Protein 4KOQ (pdb70)

GO terms:
  GO:0003677 DNA binding (F, IDA)
  GO:0003729 mRNA binding (F, IDA)
  GO:0009507 chloroplast (C, IDA)
  GO:0006952 defense response (P, TAS)
  GO:0042644 chloroplast nucleoid (C, HDA)
  GO:0003729 mRNA binding (F, HDA)
  GO:0005739 mitochondrion (C, HDA)
  GO:0009507 chloroplast (C, HDA)
  GO:0009570 chloroplast stroma (C, HDA)
  GO:0006281 DNA repair (P, IMP)
  GO:0009863 salicylic acid mediated signaling pathway (P, IDA)

B-factor: mean 42.88, std 22.96, range [15.17, 130.81]

Secondary structure (DSSP, 8-state):
-------EEEE-SSEEEEEEEE--EEEE-TTS-EEEEE--EEEEEEEEEEETTEE-GGG-EEEEE-HHHHHHHHT--TT--EEEEE-TTSSSTTTTSEEEEEEEEE-TTSSEEEEEEEEEETTTTEEEEEEEEEEHHHHHHHHHHHHHHHHHHTTHHHHHTTHHHHTT-

InterPro domains:
  IPR009044 ssDNA-binding transcriptional regulator [G3DSA:2.30.31.10] (77-256)
  IPR009044 ssDNA-binding transcriptional regulator [SSF54447] (82-268)
  IPR013742 Whirly transcription factor [PF08536] (91-226)
  IPR013742 Whirly transcription factor [PTHR31745] (55-268)

Sequence (169 aa):
SPRFYVGHSIYKGKAALTIEPRAPEFVALESGAFKLTKEGFLLLQFAPAAGVRQYDWSRKQVFSLSVTEIGNLVSLGPRESCEFFHDPFKGKGDEGKVRKVLKVEPLPDGSGRFFNLSVQNKLLNVDESVYIPITKAEFAVLISAFNFVLPHLIGWSAFANSIKAAALE

CATH classification: 2.30.31.10

Structure (mmCIF, N/CA/C/O backbone):
data_4KOQ
#
_entry.id   4KOQ
#
_cell.length_a   80.600
_cell.length_b   80.600
_cell.length_c   63.622
_cell.angle_alpha   90.000
_cell.angle_beta   90.000
_cell.angle_gamma   90.000
#
_symmetry.space_group_name_H-M   'P 4 21 2'
#
loop_
_entity.id
_entity.type
_entity.pdbx_description
1 polymer 'Single-stranded DNA-binding protein WHY3, chloroplastic'
2 non-polymer 'PHOSPHATE ION'
3 water water
#
loop_
_atom_site.group_PDB
_atom_site.id
_atom_site.type_symbol
_atom_site.label_atom_id
_atom_site.label_alt_id
_atom_site.label_comp_id
_atom_site.label_asym_id
_atom_site.label_entity_id
_atom_site.label_seq_id
_atom_site.pdbx_PDB_ins_code
_atom_site.Cartn_x
_atom_site.Cartn_y
_atom_site.Cartn_z
_atom_site.occupancy
_atom_site.B_iso_or_equiv
_atom_site.auth_seq_id
_atom_site.auth_comp_id
_atom_site.auth_asym_id
_atom_site.auth_atom_id
_atom_site.pdbx_PDB_model_num
ATOM 1 N N . SER A 1 6 ? 8.078 -32.238 6.610 1.00 99.24 82 SER A N 1
ATOM 2 C CA . SER A 1 6 ? 8.179 -31.151 5.642 1.00 96.54 82 SER A CA 1
ATOM 3 C C . SER A 1 6 ? 9.635 -30.798 5.331 1.00 91.67 82 SER A C 1
ATOM 4 O O . SER A 1 6 ? 9.974 -29.619 5.199 1.00 88.58 82 SER A O 1
ATOM 11 N N . PRO A 1 7 ? 10.505 -31.818 5.219 1.00 89.55 83 PRO A N 1
ATOM 12 C CA . PRO A 1 7 ? 11.899 -31.529 4.861 1.00 85.66 83 PRO A CA 1
ATOM 13 C C . PRO A 1 7 ? 12.040 -31.075 3.408 1.00 77.52 83 PRO A C 1
ATOM 14 O O . PRO A 1 7 ? 11.286 -31.508 2.541 1.00 78.91 83 PRO A O 1
ATOM 25 N N . ARG A 1 8 ? 12.998 -30.192 3.162 1.00 69.19 84 ARG A N 1
ATOM 26 C CA . ARG A 1 8 ? 13.277 -29.702 1.822 1.00 67.21 84 ARG A CA 1
ATOM 27 C C . ARG A 1 8 ? 13.966 -30.791 1.000 1.00 61.33 84 ARG A C 1
ATOM 28 O O . ARG A 1 8 ? 14.842 -31.490 1.506 1.00 51.94 84 ARG A O 1
ATOM 49 N N . PHE A 1 9 ? 13.554 -30.931 -0.261 1.00 61.23 85 PHE A N 1
ATOM 50 C CA . PHE A 1 9 ? 14.168 -31.884 -1.191 1.00 53.79 85 PHE A CA 1
ATOM 51 C C . PHE A 1 9 ? 14.718 -31.166 -2.436 1.00 44.70 85 PHE A C 1
ATOM 52 O O . PHE A 1 9 ? 13.986 -30.490 -3.156 1.00 48.87 85 PHE A O 1
ATOM 69 N N . TYR A 1 10 ? 16.015 -31.313 -2.671 1.00 33.42 86 TYR A N 1
ATOM 70 C CA . TYR A 1 10 ? 16.655 -30.798 -3.870 1.00 42.07 86 TYR A CA 1
ATOM 71 C C . TYR A 1 10 ? 16.712 -31.927 -4.881 1.00 34.46 86 TYR A C 1
ATOM 72 O O . TYR A 1 10 ? 17.486 -32.881 -4.711 1.00 30.39 86 TYR A O 1
ATOM 90 N N . VAL A 1 11 ? 15.916 -31.792 -5.931 1.00 32.31 87 VAL A N 1
ATOM 91 C CA . VAL A 1 11 ? 15.746 -32.889 -6.894 1.00 28.16 87 VAL A CA 1
ATOM 92 C C . VAL A 1 11 ? 15.810 -32.373 -8.334 1.00 29.50 87 VAL A C 1
ATOM 93 O O . VAL A 1 11 ? 15.077 -32.836 -9.213 1.00 28.10 87 VAL A O 1
ATOM 106 N N . GLY A 1 12 ? 16.701 -31.413 -8.580 1.00 28.01 88 GLY A N 1
ATOM 107 C CA . GLY A 1 12 ? 16.949 -30.949 -9.932 1.00 28.50 88 GLY A CA 1
ATOM 108 C C . GLY A 1 12 ? 17.284 -32.097 -10.875 1.00 21.54 88 GLY A C 1
ATOM 109 O O . GLY A 1 12 ? 18.003 -33.025 -10.538 1.00 25.00 88 GLY A O 1
ATOM 113 N N . HIS A 1 13 ? 16.700 -32.051 -12.059 1.00 20.72 89 HIS A N 1
ATOM 114 C CA . HIS A 1 13 ? 17.011 -33.016 -13.082 1.00 20.25 89 HIS A CA 1
ATOM 115 C C . HIS A 1 13 ? 17.983 -32.349 -14.045 1.00 21.48 89 HIS A C 1
ATOM 116 O O . HIS A 1 13 ? 17.683 -31.307 -14.594 1.00 19.90 89 HIS A O 1
ATOM 130 N N . SER A 1 14 ? 19.158 -32.951 -14.218 1.00 19.84 90 SER A N 1
ATOM 131 C CA . SER A 1 14 ? 20.204 -32.378 -15.065 1.00 24.19 90 SER A CA 1
ATOM 132 C C . SER A 1 14 ? 20.569 -33.146 -16.346 1.00 25.82 90 SER A C 1
ATOM 133 O O . SER A 1 14 ? 20.554 -34.369 -16.404 1.00 24.85 90 SER A O 1
ATOM 141 N N . ILE A 1 15 ? 20.981 -32.377 -17.343 1.00 19.70 91 ILE A N 1
ATOM 142 C CA . ILE A 1 15 ? 21.484 -32.876 -18.601 1.00 22.60 91 ILE A CA 1
ATOM 143 C C . ILE A 1 15 ? 22.818 -32.217 -18.807 1.00 23.17 91 ILE A C 1
ATOM 144 O O . ILE A 1 15 ? 22.903 -30.988 -18.814 1.00 20.82 91 ILE A O 1
ATOM 160 N N . TYR A 1 16 ? 23.857 -33.034 -18.944 1.00 19.60 92 TYR A N 1
ATOM 161 C CA . TYR A 1 16 ? 25.218 -32.540 -19.058 1.00 23.25 92 TYR A CA 1
ATOM 162 C C . TYR A 1 16 ? 25.766 -32.818 -20.442 1.00 23.50 92 TYR A C 1
ATOM 163 O O . TYR A 1 16 ? 25.789 -33.959 -20.888 1.00 24.92 92 TYR A O 1
ATOM 181 N N . LYS A 1 17 ? 26.167 -31.772 -21.155 1.00 23.36 93 LYS A N 1
ATOM 182 C CA . LYS A 1 17 ? 26.681 -31.966 -22.475 1.00 20.81 93 LYS A CA 1
ATOM 183 C C . LYS A 1 17 ? 28.070 -31.352 -22.606 1.00 24.51 93 LYS A C 1
ATOM 184 O O . LYS A 1 17 ? 28.618 -30.789 -21.651 1.00 25.68 93 LYS A O 1
ATOM 203 N N . GLY A 1 18 ? 28.615 -31.432 -23.814 1.00 31.27 94 GLY A N 1
ATOM 204 C CA . GLY A 1 18 ? 29.981 -31.021 -24.056 1.00 36.17 94 GLY A CA 1
ATOM 205 C C . GLY A 1 18 ? 30.293 -29.575 -23.750 1.00 34.21 94 GLY A C 1
ATOM 206 O O . GLY A 1 18 ? 31.356 -29.270 -23.208 1.00 34.27 94 GLY A O 1
ATOM 210 N N . LYS A 1 19 ? 29.366 -28.684 -24.090 1.00 28.66 95 LYS A N 1
ATOM 211 C CA . LYS A 1 19 ? 29.581 -27.250 -24.016 1.00 29.72 95 LYS A CA 1
ATOM 212 C C . LYS A 1 19 ? 28.683 -26.565 -23.001 1.00 29.67 95 LYS A C 1
ATOM 213 O O . LYS A 1 19 ? 28.830 -25.386 -22.755 1.00 24.89 95 LYS A O 1
ATOM 232 N N . ALA A 1 20 ? 27.725 -27.295 -22.435 1.00 25.30 96 ALA A N 1
ATOM 233 C CA . ALA A 1 20 ? 26.722 -26.676 -21.555 1.00 24.46 96 ALA A CA 1
ATOM 234 C C . ALA A 1 20 ? 26.038 -27.756 -20.730 1.00 19.67 96 ALA A C 1
ATOM 235 O O . ALA A 1 20 ? 26.090 -28.916 -21.097 1.00 20.60 96 ALA A O 1
ATOM 242 N N . ALA A 1 21 ? 25.466 -27.330 -19.611 1.00 22.00 97 ALA A N 1
ATOM 243 C CA . ALA A 1 21 ? 24.615 -28.115 -18.752 1.00 23.48 97 ALA A CA 1
ATOM 244 C C . ALA A 1 21 ? 23.276 -27.392 -18.552 1.00 19.67 97 ALA A C 1
ATOM 245 O O . ALA A 1 21 ? 23.205 -26.165 -18.604 1.00 21.51 97 ALA A O 1
ATOM 252 N N . LEU A 1 22 ? 22.235 -28.165 -18.283 1.00 19.05 98 LEU A N 1
ATOM 253 C CA . LEU A 1 22 ? 20.905 -27.649 -17.971 1.00 17.83 98 LEU A CA 1
ATOM 254 C C . LEU A 1 22 ? 20.373 -28.410 -16.755 1.00 18.63 98 LEU A C 1
ATOM 255 O O . LEU A 1 22 ? 20.414 -29.633 -16.740 1.00 21.75 98 LEU A O 1
ATOM 271 N N . THR A 1 23 ? 19.904 -27.701 -15.749 1.00 19.20 99 THR A N 1
ATOM 272 C CA . THR A 1 23 ? 19.232 -28.331 -14.628 1.00 21.74 99 THR A CA 1
ATOM 273 C C . THR A 1 23 ? 17.831 -27.745 -14.518 1.00 20.51 99 THR A C 1
ATOM 274 O O . THR A 1 23 ? 17.621 -26.555 -14.721 1.00 22.31 99 THR A O 1
ATOM 285 N N . ILE A 1 24 ? 16.864 -28.606 -14.232 1.00 19.61 100 ILE A N 1
ATOM 286 C CA . ILE A 1 24 ? 15.452 -28.254 -14.168 1.00 21.48 100 ILE A CA 1
ATOM 287 C C . ILE A 1 24 ? 14.902 -28.640 -12.810 1.00 21.35 100 ILE A C 1
ATOM 288 O O . ILE A 1 24 ? 14.948 -29.813 -12.426 1.00 21.81 100 ILE A O 1
ATOM 304 N N . GLU A 1 25 ? 14.401 -27.640 -12.098 1.00 22.07 101 GLU A N 1
ATOM 305 C CA . GLU A 1 25 ? 13.891 -27.820 -10.726 1.00 27.81 101 GLU A CA 1
ATOM 306 C C . GLU A 1 25 ? 12.446 -27.382 -10.587 1.00 21.35 101 GLU A C 1
ATOM 307 O O . GLU A 1 25 ? 12.077 -26.275 -10.935 1.00 24.50 101 GLU A O 1
ATOM 319 N N . PRO A 1 26 ? 11.608 -28.246 -10.035 1.00 19.34 102 PRO A N 1
ATOM 320 C CA . PRO A 1 26 ? 10.240 -27.780 -9.847 1.00 20.74 102 PRO A CA 1
ATOM 321 C C . PRO A 1 26 ? 10.103 -26.834 -8.647 1.00 25.08 102 PRO A C 1
ATOM 322 O O . PRO A 1 26 ? 10.879 -26.890 -7.682 1.00 25.63 102 PRO A O 1
ATOM 333 N N . ARG A 1 27 ? 9.110 -25.966 -8.738 1.00 23.57 103 ARG A N 1
ATOM 334 C CA . ARG A 1 27 ? 8.784 -24.993 -7.693 1.00 28.54 103 ARG A CA 1
ATOM 335 C C . ARG A 1 27 ? 7.291 -25.063 -7.432 1.00 25.34 103 ARG A C 1
ATOM 336 O O . ARG A 1 27 ? 6.481 -25.035 -8.362 1.00 21.41 103 ARG A O 1
ATOM 357 N N . ALA A 1 28 ? 6.920 -25.139 -6.157 1.00 26.23 104 ALA A N 1
ATOM 358 C CA . ALA A 1 28 ? 5.546 -25.435 -5.768 1.00 25.73 104 ALA A CA 1
ATOM 359 C C . ALA A 1 28 ? 4.625 -24.249 -5.985 1.00 25.05 104 ALA A C 1
ATOM 360 O O . ALA A 1 28 ? 5.078 -23.120 -5.975 1.00 27.62 104 ALA A O 1
ATOM 367 N N . PRO A 1 29 ? 3.319 -24.499 -6.134 1.00 23.79 105 PRO A N 1
ATOM 368 C CA . PRO A 1 29 ? 2.415 -23.358 -6.094 1.00 25.20 105 PRO A CA 1
ATOM 369 C C . PRO A 1 29 ? 2.423 -22.679 -4.710 1.00 33.50 105 PRO A C 1
ATOM 370 O O . PRO A 1 29 ? 2.908 -23.279 -3.754 1.00 31.96 105 PRO A O 1
ATOM 381 N N . GLU A 1 30 ? 1.908 -21.451 -4.648 1.00 34.65 106 GLU A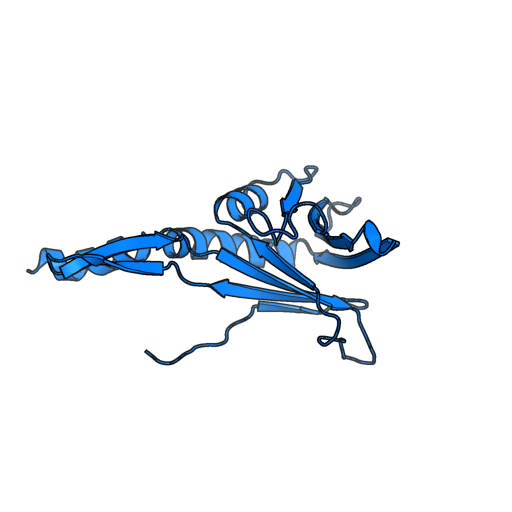 N 1
ATOM 382 C CA . GLU A 1 30 ? 1.780 -20.711 -3.397 1.00 38.31 106 GLU A CA 1
ATOM 383 C C . GLU A 1 30 ? 0.317 -20.617 -3.015 1.00 38.16 106 GLU A C 1
ATOM 384 O O . GLU A 1 30 ? -0.553 -20.479 -3.871 1.00 31.95 106 GLU A O 1
ATOM 396 N N . PHE A 1 31 ? 0.064 -20.713 -1.712 1.00 34.83 107 PHE A N 1
ATOM 397 C CA . PHE A 1 31 ? -1.279 -20.696 -1.176 1.00 34.72 107 PHE A CA 1
ATOM 398 C C . PHE A 1 31 ? -1.374 -19.599 -0.121 1.00 45.39 107 PHE A C 1
ATOM 399 O O . PHE A 1 31 ? -0.359 -19.158 0.414 1.00 43.30 107 PHE A O 1
ATOM 416 N N . VAL A 1 32 ? -2.585 -19.153 0.170 1.00 45.91 108 VAL A N 1
ATOM 417 C CA . VAL A 1 32 ? -2.797 -18.324 1.351 1.00 50.79 108 VAL A CA 1
ATOM 418 C C . VAL A 1 32 ? -3.884 -18.961 2.191 1.00 50.95 108 VAL A C 1
ATOM 419 O O . VAL A 1 32 ? -4.748 -19.655 1.668 1.00 40.86 108 VAL A O 1
ATOM 432 N N . ALA A 1 33 ? -3.827 -18.746 3.501 1.00 54.17 109 ALA A N 1
ATOM 433 C CA . ALA A 1 33 ? -4.838 -19.298 4.395 1.00 56.71 109 ALA A CA 1
ATOM 434 C C . ALA A 1 33 ? -6.008 -18.332 4.484 1.00 49.21 109 ALA A C 1
ATOM 435 O O . ALA A 1 33 ? -5.812 -17.146 4.731 1.00 60.77 109 ALA A O 1
ATOM 442 N N . LEU A 1 34 ? -7.222 -18.829 4.253 1.00 52.65 110 LEU A N 1
ATOM 443 C CA . LEU A 1 34 ? -8.422 -18.004 4.396 1.00 59.63 110 LEU A CA 1
ATOM 444 C C . LEU A 1 34 ? -8.929 -18.040 5.843 1.00 58.92 110 LEU A C 1
ATOM 445 O O . LEU A 1 34 ? -8.531 -18.907 6.627 1.00 53.50 110 LEU A O 1
ATOM 461 N N . GLU A 1 35 ? -9.805 -17.102 6.193 1.00 64.13 111 GLU A N 1
ATOM 462 C CA . GLU A 1 35 ? -10.323 -17.023 7.561 1.00 64.46 111 GLU A CA 1
ATOM 463 C C . GLU A 1 35 ? -10.968 -18.335 7.978 1.00 53.30 111 GLU A C 1
ATOM 464 O O . GLU A 1 35 ? -10.764 -18.807 9.095 1.00 53.68 111 GLU A O 1
ATOM 476 N N . SER A 1 36 ? -11.733 -18.922 7.064 1.00 61.14 112 SER A N 1
ATOM 477 C CA . SER A 1 36 ? -12.403 -20.195 7.302 1.00 54.74 112 SER A CA 1
ATOM 478 C C . SER A 1 36 ? -11.427 -21.337 7.556 1.00 57.02 112 SER A C 1
ATOM 479 O O . SER A 1 36 ? -11.813 -22.374 8.097 1.00 58.04 112 SER A O 1
ATOM 487 N N . GLY A 1 37 ? -10.172 -21.166 7.150 1.00 53.89 113 GLY A N 1
ATOM 488 C CA . GLY A 1 37 ? -9.173 -22.203 7.338 1.00 55.42 113 GLY A CA 1
ATOM 489 C C . GLY A 1 37 ? -8.865 -22.969 6.062 1.00 53.70 113 GLY A C 1
ATOM 490 O O . GLY A 1 37 ? -7.910 -23.744 6.006 1.00 62.00 113 GLY A O 1
ATOM 494 N N . ALA A 1 38 ? -9.698 -22.773 5.048 1.00 56.79 114 ALA A N 1
ATOM 495 C CA . ALA A 1 38 ? -9.410 -23.256 3.707 1.00 60.69 114 ALA A CA 1
ATOM 496 C C . ALA A 1 38 ? -8.165 -22.539 3.187 1.00 53.70 114 ALA A C 1
ATOM 497 O O . ALA A 1 38 ? -7.780 -21.492 3.708 1.00 51.32 114 ALA A O 1
ATOM 504 N N . PHE A 1 39 ? -7.547 -23.096 2.150 1.00 53.77 115 PHE A N 1
ATOM 505 C CA . PHE A 1 39 ? -6.422 -22.438 1.502 1.00 46.38 115 PHE A CA 1
ATOM 506 C C . PHE A 1 39 ? -6.761 -22.148 0.048 1.00 45.49 115 PHE A C 1
ATOM 507 O O . PHE A 1 39 ? -7.514 -22.881 -0.590 1.00 42.65 115 PHE A O 1
ATOM 524 N N . LYS A 1 40 ? -6.229 -21.052 -0.461 1.00 42.46 116 LYS A N 1
ATOM 525 C CA . LYS A 1 40 ? -6.508 -20.656 -1.823 1.00 42.11 116 LYS A CA 1
ATOM 526 C C . LYS A 1 40 ? -5.194 -20.542 -2.565 1.00 38.22 116 LYS A C 1
ATOM 527 O O . LYS A 1 40 ? -4.248 -19.935 -2.061 1.00 35.70 116 LYS A O 1
ATOM 546 N N . LEU A 1 41 ? -5.157 -21.095 -3.771 1.00 35.91 117 LEU A N 1
ATOM 547 C CA . LEU A 1 41 ? -3.953 -21.050 -4.589 1.00 28.09 117 LEU A CA 1
ATOM 548 C C . LEU A 1 41 ? -3.822 -19.653 -5.101 1.00 30.92 117 LEU A C 1
ATOM 549 O O . LEU A 1 41 ? -4.723 -19.164 -5.750 1.00 39.56 117 LEU A O 1
ATOM 565 N N . THR A 1 42 ? -2.701 -19.003 -4.817 1.00 34.75 118 THR A N 1
ATOM 566 C CA . THR A 1 42 ? -2.500 -17.629 -5.232 1.00 41.69 118 THR A CA 1
ATOM 567 C C . THR A 1 42 ? -1.437 -17.491 -6.327 1.00 45.74 118 THR A C 1
ATOM 568 O O . THR A 1 42 ? -1.374 -16.475 -7.009 1.00 42.62 118 THR A O 1
ATOM 579 N N . LYS A 1 43 ? -0.593 -18.508 -6.487 1.00 36.04 119 LYS A N 1
ATOM 580 C CA . LYS A 1 43 ? 0.377 -18.518 -7.582 1.00 39.53 119 LYS A CA 1
ATOM 581 C C . LYS A 1 43 ? 0.649 -19.963 -8.031 1.00 25.80 119 LYS A C 1
ATOM 582 O O . LYS A 1 43 ? 0.931 -20.804 -7.216 1.00 28.17 119 LYS A O 1
ATOM 601 N N . GLU A 1 44 ? 0.506 -20.220 -9.323 1.00 32.56 120 GLU A N 1
ATOM 602 C CA . GLU A 1 44 ? 0.849 -21.513 -9.878 1.00 29.92 120 GLU A CA 1
ATOM 603 C C . GLU A 1 44 ? 2.295 -21.824 -9.619 1.00 25.65 120 GLU A C 1
ATOM 604 O O . GLU A 1 44 ? 3.150 -20.940 -9.496 1.00 27.62 120 GLU A O 1
ATOM 616 N N . GLY A 1 45 ? 2.584 -23.111 -9.567 1.00 24.68 121 GLY A N 1
ATOM 617 C CA . GLY A 1 45 ? 3.940 -23.574 -9.598 1.00 18.75 121 GLY A CA 1
ATOM 618 C C . GLY A 1 45 ? 4.571 -23.356 -10.954 1.00 19.23 121 GLY A C 1
ATOM 619 O O . GLY A 1 45 ? 3.904 -22.951 -11.900 1.00 20.99 121 GLY A O 1
ATOM 623 N N . PHE A 1 46 ? 5.866 -23.627 -11.054 1.00 21.01 122 PHE A N 1
ATOM 624 C CA . PHE A 1 46 ? 6.569 -23.465 -12.343 1.00 19.25 122 PHE A CA 1
ATOM 625 C C . PHE A 1 46 ? 7.827 -24.302 -12.282 1.00 21.04 122 PHE A C 1
ATOM 626 O O . PHE A 1 46 ? 8.110 -24.925 -11.253 1.00 19.89 122 PHE A O 1
ATOM 643 N N . LEU A 1 47 ? 8.573 -24.330 -13.389 1.00 17.96 123 LEU A N 1
ATOM 644 C CA . LEU A 1 47 ? 9.840 -25.013 -13.436 1.00 18.08 123 LEU A CA 1
ATOM 645 C C . LEU A 1 47 ? 10.952 -23.993 -13.634 1.00 20.02 123 LEU A C 1
ATOM 646 O O . LEU A 1 47 ? 10.866 -23.110 -14.507 1.00 21.50 123 LEU A O 1
ATOM 662 N N . LEU A 1 48 ? 12.002 -24.127 -12.849 1.00 17.97 124 LEU A N 1
ATOM 663 C CA . LEU A 1 48 ? 13.166 -23.271 -12.966 1.00 19.99 124 LEU A CA 1
ATOM 664 C C . LEU A 1 48 ? 14.258 -23.986 -13.754 1.00 20.41 124 LEU A C 1
ATOM 665 O O . LEU A 1 48 ? 14.768 -25.034 -13.344 1.00 24.03 124 LEU A O 1
ATOM 681 N N . LEU A 1 49 ? 14.609 -23.398 -14.881 1.00 18.57 125 LEU A N 1
ATOM 682 C CA . LEU A 1 49 ? 15.668 -23.900 -15.736 1.00 18.82 125 LEU A CA 1
ATOM 683 C C . LEU A 1 49 ? 16.938 -23.099 -15.505 1.00 22.48 125 LEU A C 1
ATOM 684 O O . LEU A 1 49 ? 16.892 -21.882 -15.550 1.00 23.57 125 LEU A O 1
ATOM 700 N N . GLN A 1 50 ? 18.052 -23.790 -15.275 1.00 20.48 126 GLN A N 1
ATOM 701 C CA . GLN A 1 50 ? 19.355 -23.143 -15.086 1.00 21.06 126 GLN A CA 1
ATOM 702 C C . GLN A 1 50 ? 20.322 -23.659 -16.118 1.00 20.59 126 GLN A C 1
ATOM 703 O O . GLN A 1 50 ? 20.543 -24.858 -16.202 1.00 20.56 126 GLN A O 1
ATOM 717 N N . PHE A 1 51 ? 20.891 -22.757 -16.918 1.00 19.57 127 PHE A N 1
ATOM 718 C CA . PHE A 1 51 ? 21.797 -23.138 -18.001 1.00 18.22 127 PHE A CA 1
ATOM 719 C C . PHE A 1 51 ? 23.182 -22.640 -17.613 1.00 23.91 127 PHE A C 1
ATOM 720 O O . PHE A 1 51 ? 23.313 -21.494 -17.146 1.00 22.74 127 PHE A O 1
ATOM 737 N N . ALA A 1 52 ? 24.189 -23.471 -17.820 1.00 25.02 128 ALA A N 1
ATOM 738 C CA . ALA A 1 52 ? 25.581 -23.044 -17.568 1.00 27.03 128 ALA A CA 1
ATOM 739 C C . ALA A 1 52 ? 26.516 -23.501 -18.662 1.00 22.81 128 ALA A C 1
ATOM 740 O O . ALA A 1 52 ? 26.444 -24.646 -19.134 1.00 25.03 128 ALA A O 1
ATOM 747 N N . PRO A 1 53 ? 27.454 -22.614 -19.073 1.00 26.10 129 PRO A N 1
ATOM 748 C CA . PRO A 1 53 ? 28.401 -22.944 -20.131 1.00 28.22 129 PRO A CA 1
ATOM 749 C C . PRO A 1 53 ? 29.518 -23.830 -19.568 1.00 25.79 129 PRO A C 1
ATOM 750 O O . PRO A 1 53 ? 29.786 -23.733 -18.369 1.00 29.37 129 PRO A O 1
ATOM 761 N N . ALA A 1 54 ? 30.124 -24.675 -20.388 1.00 26.38 130 ALA A N 1
ATOM 762 C CA . ALA A 1 54 ? 31.211 -25.529 -19.891 1.00 29.20 130 ALA A CA 1
ATOM 763 C C . ALA A 1 54 ? 32.384 -24.619 -19.469 1.00 35.96 130 ALA A C 1
ATOM 764 O O . ALA A 1 54 ? 32.570 -23.573 -20.049 1.00 32.57 130 ALA A O 1
ATOM 771 N N . ALA A 1 55 ? 33.106 -24.993 -18.420 1.00 38.81 131 ALA A N 1
ATOM 772 C CA . ALA A 1 55 ? 34.224 -24.186 -17.919 1.00 50.24 131 ALA A CA 1
ATOM 773 C C . ALA A 1 55 ? 35.498 -25.001 -17.696 1.00 49.08 131 ALA A C 1
ATOM 774 O O . ALA A 1 55 ? 36.498 -24.455 -17.258 1.00 57.80 131 ALA A O 1
ATOM 781 N N . GLY A 1 56 ? 35.455 -26.293 -17.990 1.00 47.46 132 GLY A N 1
ATOM 782 C CA . GLY A 1 56 ? 36.581 -27.181 -17.747 1.00 52.27 132 GLY A CA 1
ATOM 783 C C . GLY A 1 56 ? 36.120 -28.628 -17.770 1.00 56.51 132 GLY A C 1
ATOM 784 O O . GLY A 1 56 ? 34.921 -28.898 -17.888 1.00 47.29 132 GLY A O 1
ATOM 788 N N . VAL A 1 57 ? 37.060 -29.561 -17.658 1.00 41.24 133 VAL A N 1
ATOM 789 C CA . VAL A 1 57 ? 36.733 -30.980 -17.699 1.00 42.65 133 VAL A CA 1
ATOM 790 C C . VAL A 1 57 ? 35.668 -31.304 -16.666 1.00 51.51 133 VAL A C 1
ATOM 791 O O . VAL A 1 57 ? 35.827 -31.014 -15.476 1.00 46.57 133 VAL A O 1
ATOM 804 N N . ARG A 1 58 ? 34.567 -31.884 -17.148 1.00 55.28 134 ARG A N 1
ATOM 805 C CA . ARG A 1 58 ? 33.406 -32.212 -16.322 1.00 50.11 134 ARG A CA 1
ATOM 806 C C . ARG A 1 58 ? 32.979 -31.085 -15.381 1.00 53.72 134 ARG A C 1
ATOM 807 O O . ARG A 1 58 ? 32.496 -31.337 -14.274 1.00 56.36 134 ARG A O 1
ATOM 828 N N . GLN A 1 59 ? 33.146 -29.843 -15.827 1.00 46.22 135 GLN A N 1
ATOM 829 C CA . GLN A 1 59 ? 32.853 -28.688 -14.999 1.00 47.08 135 GLN A CA 1
ATOM 830 C C . GLN A 1 59 ? 32.128 -27.588 -15.768 1.00 43.68 135 GLN A C 1
ATOM 831 O O . GLN A 1 59 ? 32.417 -27.296 -16.926 1.00 46.89 135 GLN A O 1
ATOM 845 N N . TYR A 1 60 ? 31.185 -26.962 -15.095 1.00 44.65 136 TYR A N 1
ATOM 846 C CA . TYR A 1 60 ? 30.429 -25.919 -15.721 1.00 36.59 136 TYR A CA 1
ATOM 847 C C . TYR A 1 60 ? 30.471 -24.714 -14.815 1.00 41.33 136 TYR A C 1
ATOM 848 O O . TYR A 1 60 ? 30.501 -24.832 -13.596 1.00 40.21 136 TYR A O 1
ATOM 866 N N . ASP A 1 61 ? 30.455 -23.548 -15.433 1.00 38.32 137 ASP A N 1
ATOM 867 C CA . ASP A 1 61 ? 30.549 -22.308 -14.703 1.00 40.02 137 ASP A CA 1
ATOM 868 C C . ASP A 1 61 ? 29.175 -21.809 -14.245 1.00 37.12 137 ASP A C 1
ATOM 869 O O . ASP A 1 61 ? 28.539 -20.983 -14.899 1.00 35.34 137 ASP A O 1
ATOM 878 N N . TRP A 1 62 ? 28.742 -22.302 -13.092 1.00 36.41 138 TRP A N 1
ATOM 879 C CA . TRP A 1 62 ? 27.452 -21.938 -12.534 1.00 39.55 138 TRP A CA 1
ATOM 880 C C . TRP A 1 62 ? 27.425 -20.513 -12.042 1.00 36.46 138 TRP A C 1
ATOM 881 O O . TRP A 1 62 ? 26.357 -19.938 -11.832 1.00 39.30 138 TRP A O 1
ATOM 902 N N . SER A 1 63 ? 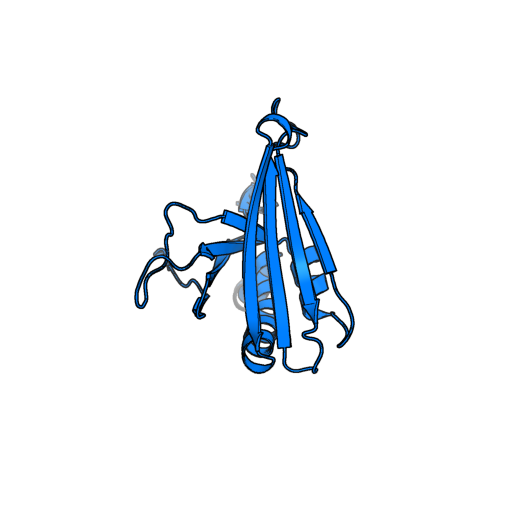28.601 -19.907 -11.906 1.00 40.25 139 SER A N 1
ATOM 903 C CA . SER A 1 63 ? 28.667 -18.516 -11.491 1.00 38.74 139 SER A CA 1
ATOM 904 C C . SER A 1 63 ? 28.197 -17.649 -12.653 1.00 42.48 139 SER A C 1
ATOM 905 O O . SER A 1 63 ? 27.775 -16.512 -12.463 1.00 44.56 139 SER A O 1
ATOM 913 N N . ARG A 1 64 ? 28.256 -18.201 -13.863 1.00 35.08 140 ARG A N 1
ATOM 914 C CA . ARG A 1 64 ? 27.769 -17.502 -15.049 1.00 37.05 140 ARG A CA 1
ATOM 915 C C . ARG A 1 64 ? 26.454 -18.125 -15.597 1.00 32.65 140 ARG A C 1
ATOM 916 O O . ARG A 1 64 ? 26.118 -17.987 -16.776 1.00 28.61 140 ARG A O 1
ATOM 937 N N . LYS A 1 65 ? 25.721 -18.785 -14.722 1.00 31.94 141 LYS A N 1
ATOM 938 C CA . LYS A 1 65 ? 24.465 -19.423 -15.137 1.00 32.09 141 LYS A CA 1
ATOM 939 C C . LYS A 1 65 ? 23.431 -18.392 -15.549 1.00 33.09 141 LYS A C 1
ATOM 940 O O . LYS A 1 65 ? 23.459 -17.231 -15.111 1.00 30.67 141 LYS A O 1
ATOM 959 N N . GLN A 1 66 ? 22.506 -18.814 -16.399 1.00 22.73 142 GLN A N 1
ATOM 960 C CA . GLN A 1 66 ? 21.368 -18.001 -16.730 1.00 19.64 142 GLN A CA 1
ATOM 961 C C . GLN A 1 66 ? 20.141 -18.828 -16.426 1.00 20.39 142 GLN A C 1
ATOM 962 O O . GLN A 1 66 ? 20.141 -20.009 -16.672 1.00 22.05 142 GLN A O 1
ATOM 976 N N . VAL A 1 67 ? 19.117 -18.187 -15.897 1.00 22.19 143 VAL A N 1
ATOM 977 C CA . VAL A 1 67 ? 17.907 -18.906 -15.505 1.00 22.05 143 VAL A CA 1
ATOM 978 C C . VAL A 1 67 ? 16.655 -18.415 -16.206 1.00 23.35 143 VAL A C 1
ATOM 979 O O . VAL A 1 67 ? 16.555 -17.265 -16.659 1.00 23.34 143 VAL A O 1
ATOM 992 N N . PHE A 1 68 ? 15.677 -19.310 -16.300 1.00 18.63 144 PHE A N 1
ATOM 993 C CA . PHE A 1 68 ? 14.443 -19.000 -16.976 1.00 20.69 144 PHE A CA 1
ATOM 994 C C . PHE A 1 68 ? 13.345 -19.757 -16.235 1.00 20.20 144 PHE A C 1
ATOM 995 O O . PHE A 1 68 ? 13.538 -20.916 -15.886 1.00 23.15 144 PHE A O 1
ATOM 1012 N N . SER A 1 69 ? 12.245 -19.084 -15.920 1.00 19.41 145 SER A N 1
ATOM 1013 C CA . SER A 1 69 ? 11.11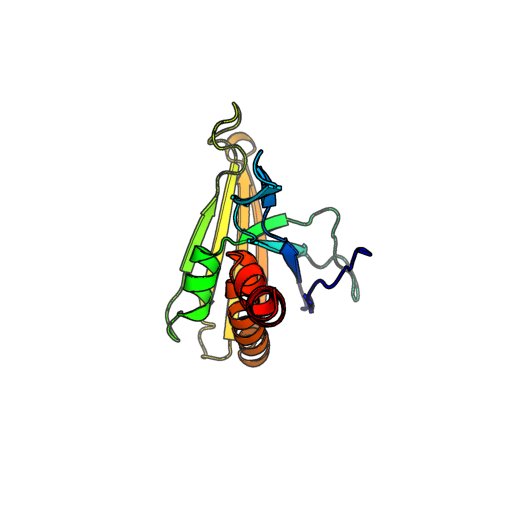6 -19.702 -15.228 1.00 22.75 145 SER A CA 1
ATOM 1014 C C . SER A 1 69 ? 10.017 -20.139 -16.179 1.00 26.22 145 SER A C 1
ATOM 1015 O O . SER A 1 69 ? 9.275 -19.293 -16.682 1.00 30.08 145 SER A O 1
ATOM 1023 N N . LEU A 1 70 ? 9.869 -21.447 -16.380 1.00 19.59 146 LEU A N 1
ATOM 1024 C CA . LEU A 1 70 ? 8.883 -21.966 -17.315 1.00 21.31 146 LEU A CA 1
ATOM 1025 C C . LEU A 1 70 ? 7.542 -22.093 -16.643 1.00 21.74 146 LEU A C 1
ATOM 1026 O O . LEU A 1 70 ? 7.427 -22.838 -15.665 1.00 20.95 146 LEU A O 1
ATOM 1042 N N . SER A 1 71 ? 6.549 -21.371 -17.145 1.00 22.20 147 SER A N 1
ATOM 1043 C CA . SER A 1 71 ? 5.199 -21.409 -16.612 1.00 22.60 147 SER A CA 1
ATOM 1044 C C . SER A 1 71 ? 4.465 -22.675 -17.035 1.00 17.87 147 SER A C 1
ATOM 1045 O O . SER A 1 71 ? 4.855 -23.394 -17.979 1.00 19.13 147 SER A O 1
ATOM 1053 N N . VAL A 1 72 ? 3.349 -22.922 -16.362 1.00 17.98 148 VAL A N 1
ATOM 1054 C CA . VAL A 1 72 ? 2.450 -24.001 -16.755 1.00 17.21 148 VAL A CA 1
ATOM 1055 C C . VAL A 1 72 ? 2.091 -23.971 -18.238 1.00 15.77 148 VAL A C 1
ATOM 1056 O O . VAL A 1 72 ? 2.116 -25.006 -18.905 1.00 18.50 148 VAL A O 1
ATOM 1069 N N . THR A 1 73 ? 1.718 -22.804 -18.769 1.00 18.19 149 THR A N 1
ATOM 1070 C CA . THR A 1 73 ? 1.326 -22.722 -20.189 1.00 15.17 149 THR A CA 1
ATOM 1071 C C . THR A 1 73 ? 2.504 -23.040 -21.090 1.00 17.64 149 THR A C 1
ATOM 1072 O O . THR A 1 73 ? 2.362 -23.730 -22.067 1.00 19.80 149 THR A O 1
ATOM 1083 N N . GLU A 1 74 ? 3.678 -22.556 -20.719 1.00 18.21 150 GLU A N 1
ATOM 1084 C CA . GLU A 1 74 ? 4.896 -22.860 -21.483 1.00 17.78 150 GLU A CA 1
ATOM 1085 C C . GLU A 1 74 ? 5.276 -24.331 -21.480 1.00 19.84 150 GLU A C 1
ATOM 1086 O O . GLU A 1 74 ? 5.664 -24.876 -22.504 1.00 18.49 150 GLU A O 1
ATOM 1098 N N . ILE A 1 75 ? 5.103 -24.991 -20.332 1.00 17.89 151 ILE A N 1
ATOM 1099 C CA . ILE A 1 75 ? 5.211 -26.421 -20.256 1.00 17.07 151 ILE A CA 1
ATOM 1100 C C . ILE A 1 75 ? 4.220 -27.042 -21.204 1.00 20.87 151 ILE A C 1
ATOM 1101 O O . ILE A 1 75 ? 4.534 -27.979 -21.918 1.00 18.30 151 ILE A O 1
ATOM 1117 N N . GLY A 1 76 ? 2.986 -26.524 -21.245 1.00 20.22 152 GLY A N 1
ATOM 1118 C CA . GLY A 1 76 ? 2.046 -27.051 -22.200 1.00 17.53 152 GLY A CA 1
ATOM 1119 C C . GLY A 1 76 ? 2.499 -26.947 -23.652 1.00 17.05 152 GLY A C 1
ATOM 1120 O O . GLY A 1 76 ? 2.276 -27.864 -24.456 1.00 20.42 152 GLY A O 1
ATOM 1124 N N . ASN A 1 77 ? 3.158 -25.850 -23.990 1.00 21.15 153 ASN A N 1
ATOM 1125 C CA . ASN A 1 77 ? 3.701 -25.735 -25.322 1.00 19.32 153 ASN A CA 1
ATOM 1126 C C . ASN A 1 77 ? 4.706 -26.829 -25.626 1.00 16.52 153 ASN A C 1
ATOM 1127 O O . ASN A 1 77 ? 4.679 -27.418 -26.695 1.00 22.30 153 ASN A O 1
ATOM 1138 N N . LEU A 1 78 ? 5.599 -27.070 -24.679 1.00 20.59 154 LEU A N 1
ATOM 1139 C CA . LEU A 1 78 ? 6.664 -28.059 -24.864 1.00 18.99 154 LEU A CA 1
ATOM 1140 C C . LEU A 1 78 ? 6.108 -29.445 -25.001 1.00 23.30 154 LEU A C 1
ATOM 1141 O O . LEU A 1 78 ? 6.620 -30.236 -25.780 1.00 24.03 154 LEU A O 1
ATOM 1157 N N . VAL A 1 79 ? 5.085 -29.796 -24.224 1.00 19.22 155 VAL A N 1
ATOM 1158 C CA . VAL A 1 79 ? 4.576 -31.158 -24.303 1.00 21.06 155 VAL A CA 1
ATOM 1159 C C . VAL A 1 79 ? 3.686 -31.372 -25.539 1.00 26.59 155 VAL A C 1
ATOM 1160 O O . VAL A 1 79 ? 3.295 -32.492 -25.820 1.00 33.16 155 VAL A O 1
ATOM 1173 N N . SER A 1 80 ? 3.383 -30.325 -26.279 1.00 24.65 156 SER A N 1
ATOM 1174 C CA . SER A 1 80 ? 2.558 -30.481 -27.478 1.00 31.84 156 SER A CA 1
ATOM 1175 C C . SER A 1 80 ? 3.290 -30.139 -28.759 1.00 36.36 156 SER A C 1
ATOM 1176 O O . SER A 1 80 ? 2.659 -30.007 -29.791 1.00 29.55 156 SER A O 1
ATOM 1184 N N . LEU A 1 81 ? 4.613 -30.000 -28.715 1.00 23.52 157 LEU A N 1
ATOM 1185 C CA . LEU A 1 81 ? 5.326 -29.636 -29.931 1.00 28.94 157 LEU A CA 1
ATOM 1186 C C . LEU A 1 81 ? 5.256 -30.727 -30.994 1.00 25.21 157 LEU A C 1
ATOM 1187 O O . LEU A 1 81 ? 5.544 -31.865 -30.713 1.00 31.20 157 LEU A O 1
ATOM 1203 N N . GLY A 1 82 ? 4.926 -30.352 -32.222 1.00 32.07 158 GLY A N 1
ATOM 1204 C CA . GLY A 1 82 ? 5.081 -31.254 -33.346 1.00 38.01 158 GLY A CA 1
ATOM 1205 C C . GLY A 1 82 ? 6.558 -31.504 -33.636 1.00 37.58 158 GLY A C 1
ATOM 1206 O O . GLY A 1 82 ? 7.408 -30.755 -33.179 1.00 30.21 158 GLY A O 1
ATOM 1210 N N . PRO A 1 83 ? 6.867 -32.549 -34.409 1.00 38.47 159 PRO A N 1
ATOM 1211 C CA . PRO A 1 83 ? 8.250 -32.928 -34.740 1.00 35.86 159 PRO A CA 1
ATOM 1212 C C . PRO A 1 83 ? 9.056 -31.859 -35.478 1.00 28.71 159 PRO A C 1
ATOM 1213 O O . PRO A 1 83 ? 10.277 -31.877 -35.374 1.00 34.67 159 PRO A O 1
ATOM 1224 N N . ARG A 1 84 ? 8.423 -30.923 -36.174 1.00 31.81 160 ARG A N 1
ATOM 1225 C CA . ARG A 1 84 ? 9.183 -29.891 -36.884 1.00 35.34 160 ARG A CA 1
ATOM 1226 C C . ARG A 1 84 ? 8.858 -28.497 -36.378 1.00 32.51 160 ARG A C 1
ATOM 1227 O O . ARG A 1 84 ? 9.259 -27.492 -36.959 1.00 36.64 160 ARG A O 1
ATOM 1248 N N . GLU A 1 85 ? 8.170 -28.459 -35.241 1.00 29.98 161 GLU A N 1
ATOM 1249 C CA . GLU A 1 85 ? 7.721 -27.223 -34.664 1.00 26.37 161 GLU A CA 1
ATOM 1250 C C . GLU A 1 85 ? 8.741 -26.676 -33.656 1.00 26.36 161 GLU A C 1
ATOM 1251 O O . GLU A 1 85 ? 9.380 -27.448 -32.937 1.00 27.33 161 GLU A O 1
ATOM 1263 N N . SER A 1 86 ? 8.857 -25.357 -33.607 1.00 28.42 162 SER A N 1
ATOM 1264 C CA . SER A 1 86 ? 9.661 -24.679 -32.606 1.00 24.02 162 SER A CA 1
ATOM 1265 C C . SER A 1 86 ? 8.771 -23.845 -31.735 1.00 25.55 162 SER A C 1
ATOM 1266 O O . SER A 1 86 ? 7.636 -23.539 -32.114 1.00 26.91 162 SER A O 1
ATOM 1274 N N . CYS A 1 87 ? 9.236 -23.530 -30.535 1.00 21.35 163 CYS A N 1
ATOM 1275 C CA . CYS A 1 87 ? 8.562 -22.552 -29.721 1.00 22.50 163 CYS A CA 1
ATOM 1276 C C . CYS A 1 87 ? 9.587 -21.579 -29.131 1.00 22.15 163 CYS A C 1
ATOM 1277 O O . CYS A 1 87 ? 10.768 -21.898 -28.998 1.00 24.39 163 CYS A O 1
ATOM 1285 N N . GLU A 1 88 ? 9.118 -20.381 -28.827 1.00 21.63 164 GLU A N 1
ATOM 1286 C CA . GLU A 1 88 ? 9.989 -19.300 -28.351 1.00 22.48 164 GLU A CA 1
ATOM 1287 C C . GLU A 1 88 ? 9.211 -18.506 -27.328 1.00 28.96 164 GLU A C 1
ATOM 1288 O O . GLU A 1 88 ? 8.079 -18.062 -27.582 1.00 28.54 164 GLU A O 1
ATOM 1300 N N . PHE A 1 89 ? 9.813 -18.332 -26.169 1.00 19.12 165 PHE A N 1
ATOM 1301 C CA . PHE A 1 89 ? 9.193 -17.613 -25.066 1.00 24.63 165 PHE A CA 1
ATOM 1302 C C . PHE A 1 89 ? 10.000 -16.379 -24.699 1.00 25.76 165 PHE A C 1
ATOM 1303 O O . PHE A 1 89 ? 11.211 -16.458 -24.554 1.00 22.65 165 PHE A O 1
ATOM 1320 N N . PHE A 1 90 ? 9.316 -15.254 -24.490 1.00 24.23 166 PHE A N 1
ATOM 1321 C CA . PHE A 1 90 ? 9.962 -14.007 -24.150 1.00 24.81 166 PHE A CA 1
ATOM 1322 C C . PHE A 1 90 ? 9.528 -13.524 -22.770 1.00 23.99 166 PHE A C 1
ATOM 1323 O O . PHE A 1 90 ? 8.335 -13.369 -22.517 1.00 27.78 166 PHE A O 1
ATOM 1340 N N . HIS A 1 91 ? 10.496 -13.267 -21.907 1.00 22.43 167 HIS A N 1
ATOM 1341 C CA . HIS A 1 91 ? 10.239 -12.809 -20.562 1.00 28.32 167 HIS A CA 1
ATOM 1342 C C . HIS A 1 91 ? 11.020 -11.538 -20.273 1.00 26.68 167 HIS A C 1
ATOM 1343 O O . HIS A 1 91 ? 12.216 -11.460 -20.547 1.00 26.30 167 HIS A O 1
ATOM 1358 N N . ASP A 1 92 ? 10.335 -10.581 -19.647 1.00 31.23 168 ASP A N 1
ATOM 1359 C CA . ASP A 1 92 ? 10.975 -9.422 -19.040 1.00 29.98 168 ASP A CA 1
ATOM 1360 C C . ASP A 1 92 ? 10.981 -9.611 -17.531 1.00 32.55 168 ASP A C 1
ATOM 1361 O O . ASP A 1 92 ? 9.931 -9.575 -16.905 1.00 35.22 168 ASP A O 1
ATOM 1370 N N . PRO A 1 93 ? 12.164 -9.814 -16.941 1.00 30.91 169 PRO A N 1
ATOM 1371 C CA . PRO A 1 93 ? 12.315 -10.140 -15.514 1.00 38.91 169 PRO A CA 1
ATOM 1372 C C . PRO A 1 93 ? 11.997 -8.964 -14.594 1.00 53.69 169 PRO A C 1
ATOM 1373 O O . PRO A 1 93 ? 11.857 -9.151 -13.388 1.00 52.45 169 PRO A O 1
ATOM 1384 N N . PHE A 1 94 ? 11.903 -7.765 -15.157 1.00 52.21 170 PHE A N 1
ATOM 1385 C CA . PHE A 1 94 ? 11.637 -6.582 -14.354 1.00 54.86 170 PHE A CA 1
ATOM 1386 C C . PHE A 1 94 ? 10.365 -5.922 -14.842 1.00 56.05 170 PHE A C 1
ATOM 1387 O O . PHE A 1 94 ? 10.221 -4.707 -14.728 1.00 62.54 170 PHE A O 1
ATOM 1404 N N . LYS A 1 95 ? 9.440 -6.706 -15.393 1.00 54.52 171 LYS A N 1
ATOM 1405 C CA . LYS A 1 95 ? 8.144 -6.143 -15.765 1.00 59.71 171 LYS A CA 1
ATOM 1406 C C . LYS A 1 95 ? 7.528 -5.544 -14.520 1.00 64.53 171 LYS A C 1
ATOM 1407 O O . LYS A 1 95 ? 7.609 -6.134 -13.439 1.00 60.38 171 LYS A O 1
ATOM 1426 N N . GLY A 1 96 ? 6.934 -4.364 -14.678 1.00 72.97 172 GLY A N 1
ATOM 1427 C CA . GLY A 1 96 ? 6.430 -3.600 -13.554 1.00 71.35 172 GLY A CA 1
ATOM 1428 C C . GLY A 1 96 ? 7.514 -2.671 -13.060 1.00 72.45 172 GLY A C 1
ATOM 1429 O O . GLY A 1 96 ? 7.458 -1.466 -13.288 1.00 78.32 172 GLY A O 1
ATOM 1433 N N . LYS A 1 97 ? 8.516 -3.254 -12.409 1.00 76.99 173 LYS A N 1
ATOM 1434 C CA . LYS A 1 97 ? 9.634 -2.506 -11.840 1.00 76.47 173 LYS A CA 1
ATOM 1435 C C . LYS A 1 97 ? 10.317 -1.532 -12.799 1.00 76.15 173 LYS A C 1
ATOM 1436 O O . LYS A 1 97 ? 10.316 -1.725 -14.015 1.00 71.94 173 LYS A O 1
ATOM 1455 N N . GLY A 1 98 ? 10.907 -0.483 -12.233 1.00 78.69 174 GLY A N 1
ATOM 1456 C CA . GLY A 1 98 ? 11.542 0.559 -13.018 1.00 67.16 174 GLY A CA 1
ATOM 1457 C C . GLY A 1 98 ? 12.626 0.122 -13.982 1.00 67.97 174 GLY A C 1
ATOM 1458 O O . GLY A 1 98 ? 13.133 0.928 -14.760 1.00 63.48 174 GLY A O 1
ATOM 1462 N N . ASP A 1 99 ? 12.992 -1.155 -13.934 1.00 66.25 175 ASP A N 1
ATOM 1463 C CA . ASP A 1 99 ? 13.951 -1.689 -14.891 1.00 60.82 175 ASP A CA 1
ATOM 1464 C C . ASP A 1 99 ? 13.246 -2.386 -16.057 1.00 55.50 175 ASP A C 1
ATOM 1465 O O . ASP A 1 99 ? 13.890 -3.003 -16.902 1.00 47.83 175 ASP A O 1
ATOM 1474 N N . GLU A 1 100 ? 11.924 -2.274 -16.113 1.00 57.00 176 GLU A N 1
ATOM 1475 C CA . GLU A 1 100 ? 11.173 -2.863 -17.214 1.00 52.45 176 GLU A CA 1
ATOM 1476 C C . GLU A 1 100 ? 11.760 -2.445 -18.554 1.00 57.53 176 GLU A C 1
ATOM 1477 O O . GLU A 1 100 ? 12.173 -1.298 -18.735 1.00 50.68 176 GLU A O 1
ATOM 1489 N N . GLY A 1 101 ? 11.806 -3.392 -19.485 1.00 45.60 177 GLY A N 1
ATOM 1490 C CA . GLY A 1 101 ? 12.232 -3.126 -20.841 1.00 41.77 177 GLY A CA 1
ATOM 1491 C C . GLY A 1 101 ? 13.725 -3.122 -21.065 1.00 37.91 177 GLY A C 1
ATOM 1492 O O . GLY A 1 101 ? 14.174 -3.005 -22.203 1.00 52.45 177 GLY A O 1
ATOM 1496 N N . LYS A 1 102 ? 14.513 -3.250 -20.005 1.00 37.06 178 LYS A N 1
ATOM 1497 C CA . LYS A 1 102 ? 15.960 -3.161 -20.157 1.00 37.41 178 LYS A CA 1
ATOM 1498 C C . LYS A 1 102 ? 16.624 -4.526 -20.401 1.00 44.13 178 LYS A C 1
ATOM 1499 O O . LYS A 1 102 ? 17.705 -4.596 -20.988 1.00 43.24 178 LYS A O 1
ATOM 1518 N N . VAL A 1 103 ? 15.967 -5.593 -19.948 1.00 36.82 179 VAL A N 1
ATOM 1519 C CA . VAL A 1 103 ? 16.501 -6.951 -20.092 1.00 38.06 179 VAL A CA 1
ATOM 1520 C C . VAL A 1 103 ? 15.434 -7.864 -20.662 1.00 34.27 179 VAL A C 1
ATOM 1521 O O . VAL A 1 103 ? 14.278 -7.846 -20.222 1.00 34.49 179 VAL A O 1
ATOM 1534 N N . ARG A 1 104 ? 15.813 -8.648 -21.669 1.00 33.02 180 ARG A N 1
ATOM 1535 C CA . ARG A 1 104 ? 14.898 -9.607 -22.260 1.00 32.00 180 ARG A CA 1
ATOM 1536 C C . ARG A 1 104 ? 15.515 -10.996 -22.174 1.00 27.16 180 ARG A C 1
ATOM 1537 O O . ARG A 1 104 ? 16.665 -11.166 -22.513 1.00 27.45 180 ARG A O 1
ATOM 1558 N N . LYS A 1 105 ? 14.732 -11.974 -21.746 1.00 27.67 181 LYS A N 1
ATOM 1559 C CA . LYS A 1 105 ? 15.190 -13.366 -21.746 1.00 24.12 181 LYS A CA 1
ATOM 1560 C C . LYS A 1 105 ? 14.319 -14.100 -22.718 1.00 19.63 181 LYS A C 1
ATOM 1561 O O . LYS A 1 105 ? 13.101 -14.021 -22.648 1.00 26.45 181 LYS A O 1
ATOM 1580 N N . VAL A 1 106 ? 14.968 -14.819 -23.625 1.00 21.56 182 VAL A N 1
ATOM 1581 C CA . VAL A 1 106 ? 14.287 -15.552 -24.634 1.00 20.15 182 VAL A CA 1
ATOM 1582 C C . VAL A 1 106 ? 14.730 -16.995 -24.590 1.00 22.53 182 VAL A C 1
ATOM 1583 O O . VAL A 1 106 ? 15.927 -17.291 -24.737 1.00 21.74 182 VAL A O 1
ATOM 1596 N N . LEU A 1 107 ? 13.762 -17.891 -24.424 1.00 20.99 183 LEU A N 1
ATOM 1597 C CA . LEU A 1 107 ? 14.053 -19.326 -24.485 1.00 20.79 183 LEU A CA 1
ATOM 1598 C C . LEU A 1 107 ? 13.481 -19.821 -25.790 1.00 24.28 183 LEU A C 1
ATOM 1599 O O . LEU A 1 107 ? 12.324 -19.592 -26.074 1.00 21.21 183 LEU A O 1
ATOM 1615 N N . LYS A 1 108 ? 14.306 -20.452 -26.609 1.00 21.57 184 LYS A N 1
ATOM 1616 C CA . LYS A 1 108 ? 13.828 -21.056 -27.839 1.00 21.85 184 LYS A CA 1
ATOM 1617 C C . LYS A 1 108 ? 14.112 -22.550 -27.844 1.00 22.51 184 LYS A C 1
ATOM 1618 O O . LYS A 1 108 ? 15.184 -22.993 -27.420 1.00 19.62 184 LYS A O 1
ATOM 1637 N N . VAL A 1 109 ? 13.133 -23.320 -28.308 1.00 18.09 185 VAL A N 1
ATOM 1638 C CA . VAL A 1 109 ? 13.257 -24.746 -28.456 1.00 17.45 185 VAL A C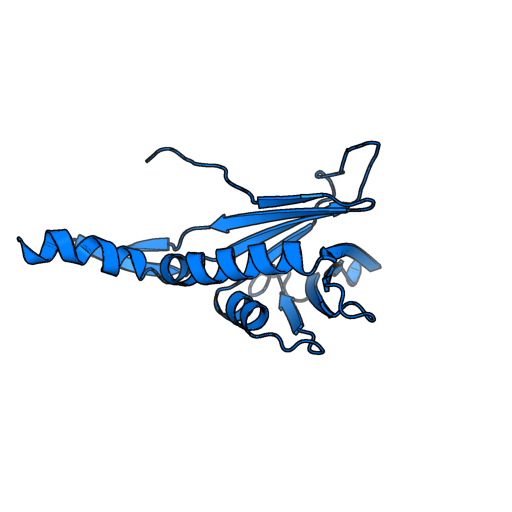A 1
ATOM 1639 C C . VAL A 1 109 ? 12.961 -25.176 -29.884 1.00 21.38 185 VAL A C 1
ATOM 1640 O O . VAL A 1 109 ? 11.859 -24.936 -30.404 1.00 23.36 185 VAL A O 1
ATOM 1653 N N . GLU A 1 110 ? 13.944 -25.822 -30.502 1.00 21.46 186 GLU A N 1
ATOM 1654 C CA . GLU A 1 110 ? 13.921 -26.125 -31.918 1.00 22.55 186 GLU A CA 1
ATOM 1655 C C . GLU A 1 110 ? 14.190 -27.587 -32.168 1.00 25.17 186 GLU A C 1
ATOM 1656 O O . GLU A 1 110 ? 14.897 -28.234 -31.411 1.00 24.97 186 GLU A O 1
ATOM 1668 N N . PRO A 1 111 ? 13.652 -28.115 -33.269 1.00 23.52 187 PRO A N 1
ATOM 1669 C CA . PRO A 1 111 ? 13.929 -29.491 -33.651 1.00 22.78 187 PRO A CA 1
ATOM 1670 C C . PRO A 1 111 ? 15.351 -29.573 -34.166 1.00 29.89 187 PRO A C 1
ATOM 1671 O O . PRO A 1 111 ? 15.823 -28.587 -34.728 1.00 29.09 187 PRO A O 1
ATOM 1682 N N . LEU A 1 112 ? 16.048 -30.676 -33.910 1.00 35.26 188 LEU A N 1
ATOM 1683 C CA . LEU A 1 112 ? 17.353 -30.879 -34.537 1.00 46.34 188 LEU A CA 1
ATOM 1684 C C . LEU A 1 112 ? 17.101 -31.393 -35.953 1.00 55.01 188 LEU A C 1
ATOM 1685 O O . LEU A 1 112 ? 16.206 -32.215 -36.165 1.00 44.21 188 LEU A O 1
ATOM 1701 N N . PRO A 1 113 ? 17.887 -30.891 -36.920 1.00 67.54 189 PRO A N 1
ATOM 1702 C CA . PRO A 1 113 ? 17.606 -30.943 -38.361 1.00 72.80 189 PRO A CA 1
ATOM 1703 C C . PRO A 1 113 ? 17.519 -32.362 -38.900 1.00 75.36 189 PRO A C 1
ATOM 1704 O O . PRO A 1 113 ? 17.014 -32.563 -40.008 1.00 80.88 189 PRO A O 1
ATOM 1715 N N . ASP A 1 114 ? 17.993 -33.331 -38.126 1.00 69.93 190 ASP A N 1
ATOM 1716 C CA . ASP A 1 114 ? 17.956 -34.721 -38.559 1.00 71.37 190 ASP A CA 1
ATOM 1717 C C . ASP A 1 114 ? 16.963 -35.569 -37.771 1.00 64.39 190 ASP A C 1
ATOM 1718 O O . ASP A 1 114 ? 16.941 -36.790 -37.929 1.00 62.09 190 ASP A O 1
ATOM 1727 N N . GLY A 1 115 ? 16.140 -34.937 -36.932 1.00 61.02 191 GLY A N 1
ATOM 1728 C CA . GLY A 1 115 ? 15.087 -35.654 -36.203 1.00 49.30 191 GLY A CA 1
ATOM 1729 C C . GLY A 1 115 ? 15.545 -36.291 -34.893 1.00 39.67 191 GLY A C 1
ATOM 1730 O O . GLY A 1 115 ? 14.800 -37.031 -34.236 1.00 48.73 191 GLY A O 1
ATOM 1734 N N . SER A 1 116 ? 16.778 -35.996 -34.511 1.00 43.14 192 SER A N 1
ATOM 1735 C CA . SER A 1 116 ? 17.428 -36.691 -33.417 1.00 38.71 192 SER A CA 1
ATOM 1736 C C . SER A 1 116 ? 17.208 -36.005 -32.064 1.00 38.04 192 SER A C 1
ATOM 1737 O O . SER A 1 116 ? 17.857 -36.358 -31.087 1.00 39.85 192 SER A O 1
ATOM 1745 N N . GLY A 1 117 ? 16.310 -35.035 -31.984 1.00 34.92 193 GLY A N 1
ATOM 1746 C CA . GLY A 1 117 ? 16.089 -34.390 -30.691 1.00 32.32 193 GLY A CA 1
ATOM 1747 C C . GLY A 1 117 ? 15.804 -32.920 -30.797 1.00 33.07 193 GLY A C 1
ATOM 1748 O O . GLY A 1 117 ? 15.227 -32.476 -31.796 1.00 27.15 193 GLY A O 1
ATOM 1752 N N . ARG A 1 118 ? 16.165 -32.174 -29.753 1.00 26.31 194 ARG A N 1
ATOM 1753 C CA . ARG A 1 118 ? 15.794 -30.756 -29.640 1.00 25.70 194 ARG A CA 1
ATOM 1754 C C . ARG A 1 118 ? 16.992 -29.890 -29.254 1.00 26.46 194 ARG A C 1
ATOM 1755 O O . ARG A 1 118 ? 17.909 -30.326 -28.564 1.00 26.51 194 ARG A O 1
ATOM 1776 N N . PHE A 1 119 ? 16.946 -28.634 -29.674 1.00 19.62 195 PHE A N 1
ATOM 1777 C CA . PHE A 1 119 ? 17.997 -27.680 -29.367 1.00 20.78 195 PHE A CA 1
ATOM 1778 C C . PHE A 1 119 ? 17.374 -26.641 -28.470 1.00 22.59 195 PHE A C 1
ATOM 1779 O O . PHE A 1 119 ? 16.454 -25.976 -28.894 1.00 21.71 195 PHE A O 1
ATOM 1796 N N . PHE A 1 120 ? 17.857 -26.494 -27.235 1.00 20.36 196 PHE A N 1
ATOM 1797 C CA . PHE A 1 120 ? 17.384 -25.455 -26.356 1.00 21.93 196 PHE A CA 1
ATOM 1798 C C . PHE A 1 120 ? 18.356 -24.282 -26.366 1.00 21.60 196 PHE A C 1
ATOM 1799 O O . PHE A 1 120 ? 19.565 -24.457 -26.259 1.00 21.74 196 PHE A O 1
ATOM 1816 N N . ASN A 1 121 ? 17.818 -23.081 -26.377 1.00 18.85 197 ASN A N 1
ATOM 1817 C CA . ASN A 1 121 ? 18.690 -21.913 -26.325 1.00 21.77 197 ASN A CA 1
ATOM 1818 C C . ASN A 1 121 ? 18.119 -20.905 -25.358 1.00 25.32 197 ASN A C 1
ATOM 1819 O O . ASN A 1 121 ? 16.968 -20.540 -25.487 1.00 24.98 197 ASN A O 1
ATOM 1830 N N . LEU A 1 122 ? 18.893 -20.454 -24.376 1.00 21.16 198 LEU A N 1
ATOM 1831 C CA . LEU A 1 122 ? 18.472 -19.301 -23.591 1.00 20.77 198 LEU A CA 1
ATOM 1832 C C . LEU A 1 122 ? 19.375 -18.112 -23.903 1.00 22.13 198 LEU A C 1
ATOM 1833 O O . LEU A 1 122 ? 20.592 -18.238 -23.780 1.00 20.74 198 LEU A O 1
ATOM 1849 N N . SER A 1 123 ? 18.774 -16.983 -24.287 1.00 22.24 199 SER A N 1
ATOM 1850 C CA . SER A 1 123 ? 19.542 -15.780 -24.612 1.00 20.90 199 SER A CA 1
ATOM 1851 C C . SER A 1 123 ? 19.039 -14.728 -23.664 1.00 21.74 199 SER A C 1
ATOM 1852 O O . SER A 1 123 ? 17.848 -14.516 -23.570 1.00 22.40 199 SER A O 1
ATOM 1860 N N . VAL A 1 124 ? 19.954 -14.100 -22.933 1.00 24.88 200 VAL A N 1
ATOM 1861 C CA . VAL A 1 124 ? 19.594 -13.061 -21.991 1.00 24.33 200 VAL A CA 1
ATOM 1862 C C . VAL A 1 124 ? 20.270 -11.774 -22.501 1.00 25.36 200 VAL A C 1
ATOM 1863 O O . VAL A 1 124 ? 21.474 -11.728 -22.575 1.00 23.90 200 VAL A O 1
ATOM 1876 N N . GLN A 1 125 ? 19.473 -10.770 -22.836 1.00 28.48 201 GLN A N 1
ATOM 1877 C CA . GLN A 1 125 ? 19.942 -9.663 -23.644 1.00 34.90 201 GLN A CA 1
ATOM 1878 C C . GLN A 1 125 ? 19.797 -8.397 -22.834 1.00 32.16 201 GLN A C 1
ATOM 1879 O O . GLN A 1 125 ? 18.704 -8.078 -22.373 1.00 33.07 201 GLN A O 1
ATOM 1893 N N . ASN A 1 126 ? 20.910 -7.708 -22.633 1.00 41.87 202 ASN A N 1
ATOM 1894 C CA . ASN A 1 126 ? 20.901 -6.390 -22.017 1.00 49.79 202 ASN A CA 1
ATOM 1895 C C . ASN A 1 126 ? 21.337 -5.385 -23.059 1.00 56.97 202 ASN A C 1
ATOM 1896 O O . ASN A 1 126 ? 22.533 -5.250 -23.313 1.00 52.30 202 ASN A O 1
ATOM 1907 N N . LYS A 1 127 ? 20.370 -4.694 -23.661 1.00 65.88 203 LYS A N 1
ATOM 1908 C CA . LYS A 1 127 ? 20.633 -3.814 -24.807 1.00 75.44 203 LYS A CA 1
ATOM 1909 C C . LYS A 1 127 ? 21.455 -2.580 -24.437 1.00 75.16 203 LYS A C 1
ATOM 1910 O O . LYS A 1 127 ? 22.395 -2.220 -25.155 1.00 68.53 203 LYS A O 1
ATOM 1929 N N . LEU A 1 128 ? 21.099 -1.936 -23.327 1.00 76.27 204 LEU A N 1
ATOM 1930 C CA . LEU A 1 128 ? 21.839 -0.765 -22.849 1.00 83.18 204 LEU A CA 1
ATOM 1931 C C . LEU A 1 128 ? 23.322 -1.088 -22.627 1.00 81.14 204 LEU A C 1
ATOM 1932 O O . LEU A 1 128 ? 24.187 -0.210 -22.741 1.00 84.72 204 LEU A O 1
ATOM 1948 N N . LEU A 1 129 ? 23.607 -2.350 -22.315 1.00 68.93 205 LEU A N 1
ATOM 1949 C CA . LEU A 1 129 ? 24.965 -2.791 -22.026 1.00 72.46 205 LEU A CA 1
ATOM 1950 C C . LEU A 1 129 ? 25.601 -3.514 -23.230 1.00 66.54 205 LEU A C 1
ATOM 1951 O O . LEU A 1 129 ? 26.753 -3.963 -23.153 1.00 63.56 205 LEU A O 1
ATOM 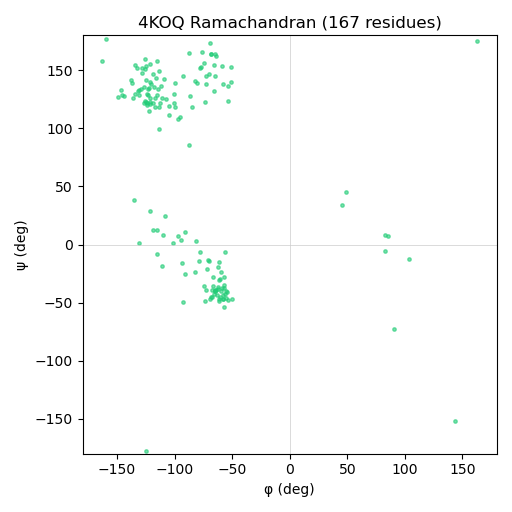1967 N N . ASN A 1 130 ? 24.860 -3.601 -24.339 1.00 59.73 206 ASN A N 1
ATOM 1968 C CA . ASN A 1 130 ? 25.319 -4.300 -25.555 1.00 64.97 206 ASN A CA 1
ATOM 1969 C C . ASN A 1 130 ? 25.873 -5.695 -25.277 1.00 51.38 206 ASN A C 1
ATOM 1970 O O . ASN A 1 130 ? 26.923 -6.080 -25.795 1.00 38.07 206 ASN A O 1
ATOM 1981 N N . VAL A 1 131 ? 25.157 -6.459 -24.460 1.00 54.15 207 VAL A N 1
ATOM 1982 C CA . VAL A 1 131 ? 25.554 -7.823 -24.190 1.00 45.25 207 VAL A CA 1
ATOM 1983 C C . VAL A 1 131 ? 24.366 -8.771 -24.409 1.00 35.65 207 VAL A C 1
ATOM 1984 O O . VAL A 1 131 ? 23.233 -8.490 -24.041 1.00 31.76 207 VAL A O 1
ATOM 1997 N N . ASP A 1 132 ? 24.661 -9.848 -25.099 1.00 31.62 208 ASP A N 1
ATOM 1998 C CA . ASP A 1 132 ? 23.749 -10.966 -25.292 1.00 29.85 208 ASP A CA 1
ATOM 1999 C C . ASP A 1 132 ? 24.524 -12.166 -24.732 1.00 32.01 208 ASP A C 1
ATOM 2000 O O . ASP A 1 132 ? 25.598 -12.501 -25.254 1.00 37.78 208 ASP A O 1
ATOM 2009 N N . GLU A 1 133 ? 24.021 -12.771 -23.649 1.00 30.53 209 GLU A N 1
ATOM 2010 C CA . GLU A 1 133 ? 24.608 -13.993 -23.121 1.00 29.92 209 GLU A CA 1
ATOM 2011 C C . GLU A 1 133 ? 23.680 -15.138 -23.517 1.00 27.33 209 GLU A C 1
ATOM 2012 O O . GLU A 1 133 ? 22.524 -15.118 -23.128 1.00 29.75 209 GLU A O 1
ATOM 2024 N N . SER A 1 134 ? 24.184 -16.084 -24.286 1.00 28.13 210 SER A N 1
ATOM 2025 C CA . SER A 1 134 ? 23.365 -17.095 -24.960 1.00 27.11 210 SER A CA 1
ATOM 2026 C C . SER A 1 134 ? 23.991 -18.447 -24.672 1.00 35.31 210 SER A C 1
ATOM 2027 O O . SER A 1 134 ? 25.194 -18.598 -24.805 1.00 35.66 210 SER A O 1
ATOM 2035 N N . VAL A 1 135 ? 23.186 -19.401 -24.204 1.00 25.29 211 VAL A N 1
ATOM 2036 C CA . VAL A 1 135 ? 23.659 -20.751 -23.892 1.00 21.40 211 VAL A CA 1
ATOM 2037 C C . VAL A 1 135 ? 22.800 -21.706 -24.692 1.00 23.74 211 VAL A C 1
ATOM 2038 O O . VAL A 1 135 ? 21.582 -21.576 -24.659 1.00 21.03 211 VAL A O 1
ATOM 2051 N N . TYR A 1 136 ? 23.426 -22.622 -25.422 1.00 21.44 212 TYR A N 1
ATOM 2052 C CA . TYR A 1 136 ? 22.723 -23.614 -26.234 1.00 21.79 212 TYR A CA 1
ATOM 2053 C C . TYR A 1 136 ? 23.023 -24.972 -25.683 1.00 20.58 212 TYR A C 1
ATOM 2054 O O . TYR A 1 136 ? 24.171 -25.239 -25.271 1.00 23.69 212 TYR A O 1
ATOM 2072 N N . ILE A 1 137 ? 22.044 -25.860 -25.711 1.00 18.36 213 ILE A N 1
ATOM 2073 C CA . ILE A 1 137 ? 22.309 -27.238 -25.314 1.00 17.79 213 ILE A CA 1
ATOM 2074 C C . ILE A 1 137 ? 21.450 -28.153 -26.161 1.00 20.08 213 ILE A C 1
ATOM 2075 O O . ILE A 1 137 ? 20.266 -27.921 -26.331 1.00 16.93 213 ILE A O 1
ATOM 2091 N N . PRO A 1 138 ? 22.065 -29.150 -26.779 1.00 19.54 214 PRO A N 1
ATOM 2092 C CA . PRO A 1 138 ? 21.298 -30.156 -27.513 1.00 22.53 214 PRO A CA 1
ATOM 2093 C C . PRO A 1 138 ? 20.747 -31.240 -26.585 1.00 27.93 214 PRO A C 1
ATOM 2094 O O . PRO A 1 138 ? 21.415 -31.665 -25.631 1.00 23.73 214 PRO A O 1
ATOM 2105 N N . ILE A 1 139 ? 19.525 -31.650 -26.872 1.00 19.93 215 ILE A N 1
ATOM 2106 C CA . ILE A 1 139 ? 18.771 -32.600 -26.046 1.00 21.93 215 ILE A CA 1
ATOM 2107 C C . ILE A 1 139 ? 18.385 -33.719 -27.011 1.00 22.48 215 ILE A C 1
ATOM 2108 O O . ILE A 1 139 ? 17.733 -33.448 -28.023 1.00 28.46 215 ILE A O 1
ATOM 2124 N N . THR A 1 140 ? 18.769 -34.952 -26.724 1.00 22.90 216 THR A N 1
ATOM 2125 C CA . THR A 1 140 ? 18.382 -36.083 -27.582 1.00 22.45 216 THR A CA 1
ATOM 2126 C C . THR A 1 140 ? 16.909 -36.353 -27.502 1.00 19.18 216 THR A C 1
ATOM 2127 O O . THR A 1 140 ? 16.239 -35.947 -26.546 1.00 21.89 216 THR A O 1
ATOM 2138 N N . LYS A 1 141 ? 16.383 -37.115 -28.470 1.00 19.21 217 LYS A N 1
ATOM 2139 C CA . LYS A 1 141 ? 14.977 -37.525 -28.438 1.00 21.62 217 LYS A CA 1
ATOM 2140 C C . LYS A 1 141 ? 14.653 -38.258 -27.116 1.00 18.28 217 LYS A C 1
ATOM 2141 O O . LYS A 1 141 ? 13.576 -38.045 -26.545 1.00 19.16 217 LYS A O 1
ATOM 2160 N N . ALA A 1 142 ? 15.571 -39.107 -26.655 1.00 19.99 218 ALA A N 1
ATOM 2161 C CA . ALA A 1 142 ? 15.390 -39.865 -25.408 1.00 21.89 218 ALA A CA 1
ATOM 2162 C C . ALA A 1 142 ? 15.360 -38.957 -24.191 1.00 19.31 218 ALA A C 1
ATOM 2163 O O . ALA A 1 142 ? 14.536 -39.107 -23.300 1.00 20.06 218 ALA A O 1
ATOM 2170 N N . GLU A 1 143 ? 16.250 -37.974 -24.163 1.00 17.13 219 GLU A N 1
ATOM 2171 C CA . GLU A 1 143 ? 16.270 -37.011 -23.057 1.00 20.10 219 GLU A CA 1
ATOM 2172 C C . GLU A 1 143 ? 15.019 -36.143 -23.086 1.00 19.26 219 GLU A C 1
ATOM 2173 O O . GLU A 1 143 ? 14.428 -35.834 -22.046 1.00 18.87 219 GLU A O 1
ATOM 2185 N N . PHE A 1 144 ? 14.582 -35.759 -24.269 1.00 17.03 220 PHE A N 1
ATOM 2186 C CA . PHE A 1 144 ? 13.381 -34.953 -24.381 1.00 18.85 220 PHE A CA 1
ATOM 2187 C C . PHE A 1 144 ? 12.167 -35.767 -23.934 1.00 21.18 220 PHE A C 1
ATOM 2188 O O . PHE A 1 144 ? 11.235 -35.236 -23.323 1.00 18.45 220 PHE A O 1
ATOM 2205 N N . ALA A 1 145 ? 12.153 -37.070 -24.220 1.00 19.80 221 ALA A N 1
ATOM 2206 C CA . ALA A 1 145 ? 11.046 -37.922 -23.772 1.00 18.37 221 ALA A CA 1
ATOM 2207 C C . ALA A 1 145 ? 10.923 -37.999 -22.236 1.00 17.46 221 ALA A C 1
ATOM 2208 O O . ALA A 1 145 ? 9.799 -38.076 -21.692 1.00 16.86 221 ALA A O 1
ATOM 2215 N N . VAL A 1 146 ? 12.065 -38.001 -21.567 1.00 17.48 222 VAL A N 1
ATOM 2216 C CA . VAL A 1 146 ? 12.122 -37.963 -20.115 1.00 17.73 222 VAL A CA 1
ATOM 2217 C C . VAL A 1 146 ? 11.456 -36.656 -19.671 1.00 17.12 222 VAL A C 1
ATOM 2218 O O . VAL A 1 146 ? 10.628 -36.651 -18.757 1.00 16.49 222 VAL A O 1
ATOM 2231 N N . LEU A 1 147 ? 11.845 -35.545 -20.290 1.00 21.11 223 LEU A N 1
ATOM 2232 C CA . LEU A 1 147 ? 11.177 -34.248 -19.969 1.00 16.80 223 LEU A CA 1
ATOM 2233 C C . LEU A 1 147 ? 9.683 -34.253 -20.197 1.00 21.24 223 LEU A C 1
ATOM 2234 O O . LEU A 1 147 ? 8.908 -33.796 -19.336 1.00 20.37 223 LEU A O 1
ATOM 2250 N N . ILE A 1 148 ? 9.240 -34.750 -21.341 1.00 18.68 224 ILE A N 1
ATOM 2251 C CA . ILE A 1 148 ? 7.804 -34.858 -21.570 1.00 20.61 224 ILE A CA 1
ATOM 2252 C C . ILE A 1 148 ? 7.093 -35.655 -20.478 1.00 21.84 224 ILE A C 1
ATOM 2253 O O . ILE A 1 148 ? 6.028 -35.238 -19.979 1.00 21.01 224 ILE A O 1
ATOM 2269 N N . SER A 1 149 ? 7.645 -36.804 -20.101 1.00 20.80 225 SER A N 1
ATOM 2270 C CA . SER A 1 149 ? 7.042 -37.577 -19.031 1.00 17.99 225 SER A CA 1
ATOM 2271 C C . SER A 1 149 ? 7.007 -36.804 -17.710 1.00 18.10 225 SER A C 1
ATOM 2272 O O . SER A 1 149 ? 5.962 -36.741 -17.046 1.00 19.00 225 SER A O 1
ATOM 2280 N N . ALA A 1 150 ? 8.145 -36.184 -17.336 1.00 17.48 226 ALA A N 1
ATOM 2281 C CA . ALA A 1 150 ? 8.245 -35.439 -16.093 1.00 17.35 226 ALA A CA 1
ATOM 2282 C C . ALA A 1 150 ? 7.322 -34.212 -16.106 1.00 20.82 226 ALA A C 1
ATOM 2283 O O . ALA A 1 150 ? 6.721 -33.884 -15.088 1.00 18.83 226 ALA A O 1
ATOM 2290 N N . PHE A 1 151 ? 7.228 -33.544 -17.261 1.00 18.08 227 PHE A N 1
ATOM 2291 C CA . PHE A 1 151 ? 6.390 -32.346 -17.407 1.00 18.79 227 PHE A CA 1
ATOM 2292 C C . PHE A 1 151 ? 4.894 -32.701 -17.298 1.00 24.93 227 PHE A C 1
ATOM 2293 O O . PHE A 1 151 ? 4.104 -32.010 -16.616 1.00 22.70 227 PHE A O 1
ATOM 2310 N N . ASN A 1 152 ? 4.484 -33.760 -17.975 1.00 19.52 228 ASN A N 1
ATOM 2311 C CA . ASN A 1 152 ? 3.099 -34.219 -17.837 1.00 23.64 228 ASN A CA 1
ATOM 2312 C C . ASN A 1 152 ? 2.782 -34.651 -16.408 1.00 22.92 228 ASN A C 1
ATOM 2313 O O . ASN A 1 152 ? 1.689 -34.402 -15.894 1.00 24.18 228 ASN A O 1
ATOM 2324 N N . PHE A 1 153 ? 3.723 -35.300 -15.752 1.00 19.49 229 PHE A N 1
ATOM 2325 C CA . PHE A 1 153 ? 3.578 -35.631 -14.345 1.00 19.29 229 PHE A CA 1
ATOM 2326 C C . PHE A 1 153 ? 3.361 -34.391 -13.469 1.00 22.15 229 PHE A C 1
ATOM 2327 O O . PHE A 1 153 ? 2.501 -34.368 -12.567 1.00 20.29 229 PHE A O 1
ATOM 2344 N N . VAL A 1 154 ? 4.170 -33.369 -13.691 1.00 17.96 230 VAL A N 1
ATOM 2345 C CA . VAL A 1 154 ? 4.241 -32.280 -12.736 1.00 20.22 230 VAL A CA 1
ATOM 2346 C C . VAL A 1 154 ? 3.130 -31.261 -12.922 1.00 16.53 230 VAL A C 1
ATOM 2347 O O . VAL A 1 154 ? 2.771 -30.561 -11.981 1.00 19.93 230 VAL A O 1
ATOM 2360 N N . LEU A 1 155 ? 2.565 -31.188 -14.112 1.00 17.56 231 LEU A N 1
ATOM 2361 C CA . LEU A 1 155 ? 1.580 -30.160 -14.385 1.00 18.12 231 LEU A CA 1
ATOM 2362 C C . LEU A 1 155 ? 0.403 -30.111 -13.381 1.00 22.72 231 LEU A C 1
ATOM 2363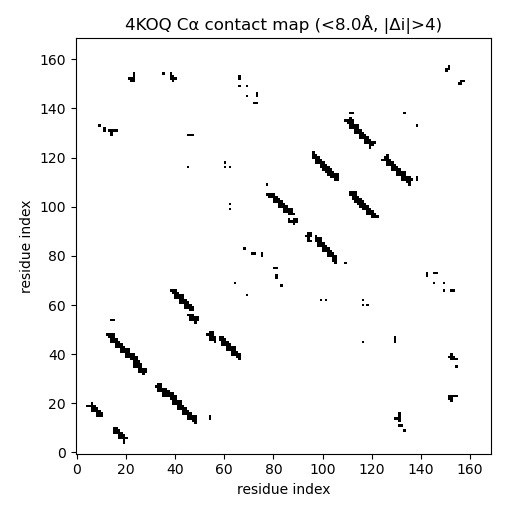 O O . LEU A 1 155 ? 0.066 -29.040 -12.892 1.00 20.73 231 LEU A O 1
ATOM 2379 N N . PRO A 1 156 ? -0.213 -31.267 -13.071 1.00 22.49 232 PRO A N 1
ATOM 2380 C CA . PRO A 1 156 ? -1.311 -31.268 -12.069 1.00 22.23 232 PRO A CA 1
ATOM 2381 C C . PRO A 1 156 ? -0.912 -30.799 -10.682 1.00 22.21 232 PRO A C 1
ATOM 2382 O O . PRO A 1 156 ? -1.729 -30.179 -9.990 1.00 23.61 232 PRO A O 1
ATOM 2393 N N . HIS A 1 157 ? 0.342 -31.006 -10.304 1.00 17.24 233 HIS A N 1
A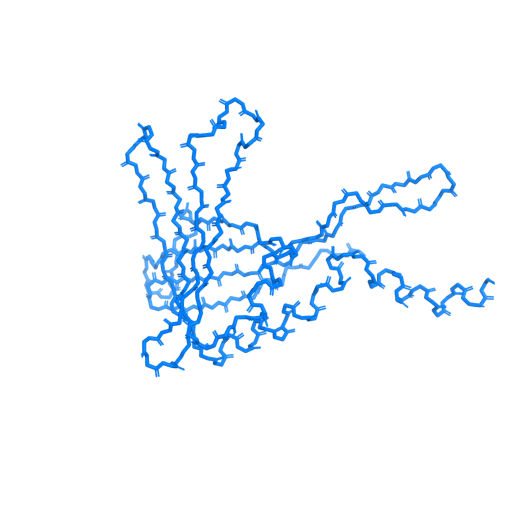TOM 2394 C CA . HIS A 1 157 ? 0.860 -30.477 -9.054 1.00 16.45 233 HIS A CA 1
ATOM 2395 C C . HIS A 1 157 ? 1.069 -29.004 -9.109 1.00 22.51 233 HIS A C 1
ATOM 2396 O O . HIS A 1 157 ? 0.775 -28.308 -8.138 1.00 22.16 233 HIS A O 1
ATOM 2410 N N . LEU A 1 158 ? 1.553 -28.491 -10.246 1.00 18.36 234 LEU A N 1
ATOM 2411 C CA . LEU A 1 158 ? 1.817 -27.073 -10.349 1.00 16.03 234 LEU A CA 1
ATOM 2412 C C . LEU A 1 158 ? 0.552 -26.227 -10.300 1.00 20.31 234 LEU A C 1
ATOM 2413 O O . LEU A 1 158 ? 0.616 -25.043 -9.879 1.00 21.94 234 LEU A O 1
ATOM 2429 N N . ILE A 1 159 ? -0.559 -26.799 -10.745 1.00 19.58 235 ILE A N 1
ATOM 2430 C CA . ILE A 1 159 ? -1.836 -26.088 -10.721 1.00 18.46 235 ILE A CA 1
ATOM 2431 C C . ILE A 1 159 ? -2.657 -26.389 -9.451 1.00 24.84 235 ILE A C 1
ATOM 2432 O O . ILE A 1 159 ? -3.787 -25.926 -9.312 1.00 21.69 235 ILE A O 1
ATOM 2448 N N . GLY A 1 160 ? -2.087 -27.161 -8.547 1.00 22.09 236 GLY A N 1
ATOM 2449 C CA . GLY A 1 160 ? -2.710 -27.470 -7.270 1.00 24.56 236 GLY A CA 1
ATOM 2450 C C . GLY A 1 160 ? -3.720 -28.579 -7.240 1.00 29.65 236 GLY A C 1
ATOM 2451 O O . GLY A 1 160 ? -4.358 -28.780 -6.208 1.00 28.05 236 GLY A O 1
ATOM 2455 N N . TRP A 1 161 ? -3.867 -29.324 -8.333 1.00 21.73 237 TRP A N 1
ATOM 2456 C CA .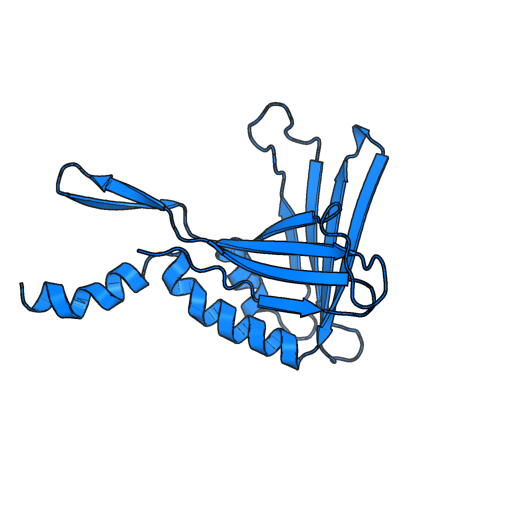 TRP A 1 161 ? -4.890 -30.333 -8.401 1.00 23.51 237 TRP A CA 1
ATOM 2457 C C . TRP A 1 161 ? -4.494 -31.592 -7.654 1.00 31.19 237 TRP A C 1
ATOM 2458 O O . TRP A 1 161 ? -5.331 -32.418 -7.367 1.00 29.02 237 TRP A O 1
ATOM 2479 N N . SER A 1 162 ? -3.224 -31.739 -7.304 1.00 28.95 238 SER A N 1
ATOM 2480 C CA . SER A 1 162 ? -2.816 -32.932 -6.563 1.00 32.75 238 SER A CA 1
ATOM 2481 C C . SER A 1 162 ? -3.306 -32.765 -5.161 1.00 35.26 238 SER A C 1
ATOM 2482 O O . SER A 1 162 ? -3.665 -33.734 -4.506 1.00 40.36 238 SER A O 1
ATOM 2490 N N . ALA A 1 163 ? -3.274 -31.530 -4.699 1.00 42.09 239 ALA A N 1
ATOM 2491 C CA . ALA A 1 163 ? -3.834 -31.170 -3.419 1.00 43.72 239 ALA A CA 1
ATOM 2492 C C . ALA A 1 163 ? -5.311 -31.624 -3.357 1.00 54.20 239 ALA A C 1
ATOM 2493 O O . ALA A 1 163 ? -5.761 -32.156 -2.339 1.00 53.01 239 ALA A O 1
ATOM 2500 N N . PHE A 1 164 ? -6.053 -31.446 -4.459 1.00 45.27 240 PHE A N 1
ATOM 2501 C CA . PHE A 1 164 ? -7.451 -31.892 -4.529 1.00 39.14 240 PHE A CA 1
ATOM 2502 C C . PHE A 1 164 ? -7.500 -33.398 -4.549 1.00 41.76 240 PHE A C 1
ATOM 2503 O O . PHE A 1 164 ? -8.279 -34.031 -3.827 1.00 45.44 240 PHE A O 1
ATOM 2520 N N . ALA A 1 165 ? -6.659 -33.977 -5.391 1.00 35.93 241 ALA A N 1
ATOM 2521 C CA . ALA A 1 165 ? -6.639 -35.431 -5.586 1.00 38.98 241 ALA A CA 1
ATOM 2522 C C . ALA A 1 165 ? -6.404 -36.238 -4.313 1.00 47.94 241 ALA A C 1
ATOM 2523 O O . ALA A 1 165 ? -7.149 -37.176 -3.999 1.00 55.57 241 ALA A O 1
ATOM 2530 N N . ASN A 1 166 ? -5.336 -35.920 -3.604 1.00 46.48 242 ASN A N 1
ATOM 2531 C CA . ASN A 1 166 ? -4.993 -36.705 -2.428 1.00 61.13 242 ASN A CA 1
ATOM 2532 C C . ASN A 1 166 ? -5.805 -36.291 -1.201 1.00 59.25 242 ASN A C 1
ATOM 2533 O O . ASN A 1 166 ? -5.607 -36.835 -0.118 1.00 66.19 242 ASN A O 1
ATOM 2544 N N . SER A 1 167 ? -6.734 -35.352 -1.383 1.00 55.01 243 SER A N 1
ATOM 2545 C CA . SER A 1 167 ? -7.641 -34.952 -0.310 1.00 59.65 243 SER A CA 1
ATOM 2546 C C . SER A 1 167 ? -8.963 -35.729 -0.358 1.00 70.69 243 SER A C 1
ATOM 2547 O O . SER A 1 167 ? -9.720 -35.736 0.614 1.00 67.44 243 SER A O 1
ATOM 2555 N N . ILE A 1 168 ? -9.240 -36.381 -1.485 1.00 64.93 244 ILE A N 1
ATOM 2556 C CA . ILE A 1 168 ? -10.495 -37.105 -1.651 1.00 64.15 244 ILE A CA 1
ATOM 2557 C C . ILE A 1 168 ? -10.599 -38.246 -0.644 1.00 76.66 244 ILE A C 1
ATOM 2558 O O . ILE A 1 168 ? -11.650 -38.446 -0.035 1.00 82.35 244 ILE A O 1
ATOM 2574 N N . LYS A 1 169 ? -9.503 -38.983 -0.473 1.00 77.67 245 LYS A N 1
ATOM 2575 C CA . LYS A 1 169 ? -9.493 -40.188 0.359 1.00 88.38 245 LYS A CA 1
ATOM 2576 C C . LYS A 1 169 ? -9.826 -39.900 1.815 1.00 93.82 245 LYS A C 1
ATOM 2577 O O . LYS A 1 169 ? -10.392 -40.749 2.504 1.00 96.02 245 LYS A O 1
ATOM 2596 N N . ALA A 1 170 ? -9.466 -38.706 2.279 1.00 91.54 246 ALA A N 1
ATOM 2597 C CA . ALA A 1 170 ? -9.659 -38.337 3.675 1.00 94.08 246 ALA A CA 1
ATOM 2598 C C . ALA A 1 170 ? -10.990 -37.619 3.899 1.00 97.91 246 ALA A C 1
ATOM 2599 O O . ALA A 1 170 ? -11.753 -37.975 4.799 1.00 98.73 246 ALA A O 1
ATOM 2606 N N . ALA A 1 171 ? -11.261 -36.606 3.079 1.00 93.40 247 ALA A N 1
ATOM 2607 C CA . ALA A 1 171 ? -12.489 -35.827 3.198 1.00 94.17 247 ALA A CA 1
ATOM 2608 C C . ALA A 1 171 ? -13.727 -36.718 3.093 1.00 96.38 247 ALA A C 1
ATOM 2609 O O . ALA A 1 171 ? -14.718 -36.498 3.790 1.00 102.00 247 ALA A O 1
ATOM 2616 N N . ALA A 1 172 ? -13.665 -37.721 2.221 1.00 90.73 248 ALA A N 1
ATOM 2617 C CA . ALA A 1 172 ? -14.781 -38.643 2.028 1.00 91.67 248 ALA A CA 1
ATOM 2618 C C . ALA A 1 172 ? -15.179 -39.319 3.340 1.00 96.68 248 ALA A C 1
ATOM 2619 O O . ALA A 1 172 ? -16.358 -39.587 3.572 1.00 94.64 248 ALA A O 1
ATOM 2626 N N . LEU A 1 173 ? -14.192 -39.597 4.189 1.00 99.26 249 LEU A N 1
ATOM 2627 C CA . LEU A 1 173 ? -14.446 -40.196 5.499 1.00 99.89 249 LEU A CA 1
ATOM 2628 C C . LEU A 1 173 ? -15.064 -39.169 6.449 1.00 103.96 249 LEU A C 1
ATOM 2629 O O . LEU A 1 173 ? -16.069 -39.445 7.106 1.00 103.35 249 LEU A O 1
ATOM 2645 N N . GLU A 1 174 ? -14.465 -37.984 6.516 1.00 102.85 250 GLU A N 1
ATOM 2646 C CA . GLU A 1 174 ? -14.987 -36.914 7.362 1.00 106.19 250 GLU A CA 1
ATOM 2647 C C . GLU A 1 174 ? -16.074 -36.138 6.622 1.00 103.05 250 GLU A C 1
ATOM 2648 O O . GLU A 1 174 ? -17.193 -36.623 6.455 1.00 103.24 250 GLU A O 1
#

Radius of gyration: 18.48 Å; Cα contacts (8 Å, |Δi|>4): 300; chains: 1; bounding box: 52×41×46 Å

Solvent-accessible surface area: 10866 Å² total; per-residue (Å²): 156,104,144,146,176,88,36,75,35,8,132,48,73,179,2,0,0,23,9,18,52,70,78,25,101,90,67,73,79,186,101,46,55,140,120,60,70,107,79,2,46,5,28,1,31,0,0,27,41,65,39,132,224,111,39,31,92,108,131,92,36,43,2,49,0,40,21,112,24,0,25,56,1,41,81,24,24,121,215,86,51,9,81,16,114,49,41,51,75,142,66,131,78,65,90,44,92,23,101,34,9,0,60,0,52,42,35,137,112,60,55,10,19,63,2,18,0,10,19,34,37,113,120,111,138,54,86,67,52,12,107,0,54,0,63,153,71,47,14,55,76,1,59,76,45,5,77,134,16,32,55,69,3,56,12,164,24,51,137,55,114,50,94,173,61,68,78,144,190

Nearest PDB structures (foldseek):
  4koq-assembly1_A  TM=1.006E+00  e=6.301E-33  Arabidopsis thaliana
  4koo-assembly1_A  TM=9.745E-01  e=4.533E-28  Arabidopsis thaliana
  1l3a-assembly1_C  TM=9.440E-01  e=8.926E-26  Solanum tuberosum
  3n1h-assembly1_A  TM=9.628E-01  e=8.982E-22  Solanum tuberosum
  3ra0-assembly1_A  TM=9.648E-01  e=2.764E-21  Solanum tuberosum

Foldseek 3Di:
DDDDDDWDKDDDDFKIKTKTKFFFDWDADPVRDIHGDGFIWIKIKMFTADDDVHTDSVPIDIDTGDLVNLVCLLPADLADKDKDKDFPQVPHPCGPQKIWMWIWGHDPVSFFIKIKIWIDGVVVGDIDMGIDTAGPVRSVVSSVVSVVCSCRRRPNVVVVVCCVPVVVD

Organism: Arabidopsis thaliana (NCBI:txid3702)